Protein AF-A0A086JFV2-F1 (afdb_monomer_lite)

InterPro domains:
  IPR005475 Transk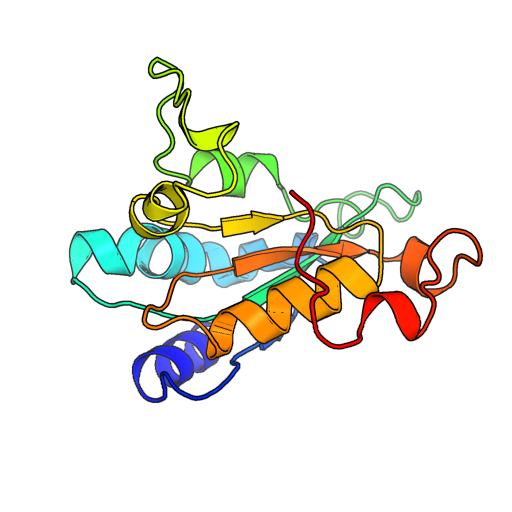etolase-like, pyrimidine-binding domain [PF02779] (1-139)
  IPR005475 Transketolase-like, pyrimidine-binding domain [SM00861] (1-140)
  IPR011603 2-oxoglutarate dehydrogenase E1 component [PTHR23152] (1-158)
  IPR029061 Thiamin diphosphate-binding fold [SSF52518] (1-143)

Organism: NCBI:txid943167

Secondary structure (DSSP, 8-state):
-HHHHHHHHH-TTS--EEE-SSGGGGGGGHHHIIIIITTHHHHH------EEE--B--SSS-TTSS---HHHHHHTS---TT---GGGS-TT-TTHHHHSS-EEE--SSHHHHHHHHHHHHHSSS---EEE--BSGGGG-GGG---GGGTSTT-----

pLDDT: mean 92.55, std 9.93, range [54.47, 98.62]

Radius of gyration: 15.84 Å; chains: 1; bounding box: 35×39×39 Å

Foldseek 3Di:
DQVLQVVQQVCQLDLREDEDPALLPCVVVVCCCQVPQLCVCVVPVGFGQYEYEHAADDPPPDDSRHDNPLVVNVVSKPDDPVDDPPCVVVPVSPCVQVVIQEAEDEDQAPLLVLQVSVCSNPDPGHHYYYYNYYDVSVPDPVRYDDVVCVDPPHHHDD

Sequence (158 aa):
MGYELGYSLEHPDSLCIWEAQFGDFANGAQIIIDQFIASGEVKWNKQTGIVVMLPHGYDGQGPEHSSGRIERILQLCDDREDVIHHENWELEKSSIIQQHNLQVIMPSTPANTFHALRRQVHREFRKPLIIFSPKRMLKMRAAMCTLNQLNEGTRFRR

Structure (mmCIF, N/CA/C/O backbone):
data_AF-A0A086JFV2-F1
#
_entry.id   AF-A0A086JFV2-F1
#
loop_
_atom_site.group_PDB
_atom_site.id
_atom_site.type_symbol
_atom_site.label_atom_id
_atom_site.label_alt_id
_atom_site.label_comp_id
_atom_site.label_asym_id
_atom_site.label_entity_id
_atom_site.label_seq_id
_atom_site.pdbx_PDB_ins_code
_atom_site.Cartn_x
_atom_site.Cartn_y
_atom_site.Cartn_z
_atom_site.occupancy
_atom_site.B_iso_or_equiv
_atom_site.auth_seq_id
_atom_site.auth_comp_id
_atom_site.auth_asym_id
_atom_site.auth_atom_id
_atom_site.pdbx_PDB_model_num
ATOM 1 N N . MET A 1 1 ? -9.957 6.179 -7.559 1.00 95.88 1 MET A N 1
ATOM 2 C CA . MET A 1 1 ? -9.538 6.161 -6.142 1.00 95.88 1 MET A CA 1
ATOM 3 C C . MET A 1 1 ? -10.674 6.499 -5.182 1.00 95.88 1 MET A C 1
ATOM 5 O O . MET A 1 1 ? -10.995 5.644 -4.378 1.00 95.88 1 MET A O 1
ATOM 9 N N . GLY A 1 2 ? -11.314 7.678 -5.250 1.00 97.44 2 GLY A N 1
ATOM 10 C CA . GLY A 1 2 ? -12.392 8.030 -4.301 1.00 97.44 2 GLY A CA 1
ATOM 11 C C . GLY A 1 2 ? -13.572 7.043 -4.279 1.00 97.44 2 GLY A C 1
ATOM 12 O O . GLY A 1 2 ? -14.061 6.703 -3.209 1.00 97.44 2 GLY A O 1
ATOM 13 N N . TYR A 1 3 ? -13.965 6.521 -5.446 1.00 98.12 3 TYR A N 1
ATOM 14 C CA . TYR A 1 3 ? -14.974 5.461 -5.549 1.00 98.12 3 TYR A CA 1
ATOM 15 C C . TYR A 1 3 ? -14.548 4.171 -4.823 1.00 98.12 3 TYR A C 1
ATOM 17 O O . TYR A 1 3 ? -15.270 3.694 -3.954 1.00 98.12 3 TYR A O 1
ATOM 25 N N . GLU A 1 4 ? -13.345 3.662 -5.116 1.00 98.25 4 GLU A N 1
ATOM 26 C CA . GLU A 1 4 ? -12.770 2.469 -4.467 1.00 98.25 4 GLU A CA 1
ATOM 27 C C . GLU A 1 4 ? -12.681 2.616 -2.947 1.00 98.25 4 GLU A C 1
ATOM 29 O O . GLU A 1 4 ? -13.012 1.700 -2.199 1.00 98.25 4 GLU A O 1
ATOM 34 N N . LEU A 1 5 ? -12.298 3.803 -2.471 1.00 97.69 5 LEU A N 1
ATOM 35 C CA . LEU A 1 5 ? -12.309 4.105 -1.047 1.00 97.69 5 LEU A CA 1
ATOM 36 C C . LEU A 1 5 ? -13.720 3.945 -0.466 1.00 97.69 5 LEU A C 1
ATOM 38 O O . LEU A 1 5 ? -13.875 3.247 0.532 1.00 97.69 5 LEU A O 1
ATOM 42 N N . GLY A 1 6 ? -14.739 4.538 -1.095 1.00 97.69 6 GLY A N 1
ATOM 43 C CA . GLY A 1 6 ? -16.133 4.378 -0.673 1.00 97.69 6 GLY A CA 1
ATOM 44 C C . GLY A 1 6 ? -16.563 2.910 -0.629 1.00 97.69 6 GLY A C 1
ATOM 45 O O . GLY A 1 6 ? -17.141 2.470 0.361 1.00 97.69 6 GLY A O 1
ATOM 46 N N . TYR A 1 7 ? -16.196 2.129 -1.648 1.00 98.00 7 TYR A N 1
ATOM 47 C CA . TYR A 1 7 ? -16.470 0.693 -1.686 1.00 98.00 7 TYR A CA 1
ATOM 48 C C . TYR A 1 7 ? -15.806 -0.052 -0.517 1.00 98.00 7 TYR A C 1
ATOM 50 O O . TYR A 1 7 ? -16.455 -0.850 0.157 1.00 98.00 7 TYR A O 1
ATOM 58 N N . SER A 1 8 ? -14.532 0.244 -0.236 1.00 97.12 8 SER A N 1
ATOM 59 C CA . SER A 1 8 ? -13.766 -0.382 0.851 1.00 97.12 8 SER A CA 1
ATOM 60 C C . SER A 1 8 ? -14.282 -0.053 2.256 1.00 97.12 8 SER A C 1
ATOM 62 O O . SER A 1 8 ? -14.030 -0.815 3.187 1.00 97.12 8 SER A O 1
ATOM 64 N N . LEU A 1 9 ? -14.967 1.086 2.414 1.00 96.06 9 LEU A N 1
ATOM 65 C CA . LEU A 1 9 ? -15.585 1.500 3.674 1.00 96.06 9 LEU A CA 1
ATOM 66 C C . LEU A 1 9 ? -16.884 0.736 3.947 1.00 96.06 9 LEU A C 1
ATOM 68 O O . LEU A 1 9 ? -17.198 0.478 5.105 1.00 96.06 9 LEU A O 1
ATOM 72 N N . GLU A 1 10 ? -17.623 0.392 2.892 1.00 96.88 10 GLU A N 1
ATOM 73 C CA . GLU A 1 10 ? -18.899 -0.320 2.996 1.00 96.88 10 GLU A CA 1
ATOM 74 C C . GLU A 1 10 ? -18.716 -1.842 3.056 1.00 96.88 10 GLU A C 1
ATOM 76 O O . GLU A 1 10 ? -19.431 -2.528 3.779 1.00 96.88 10 GLU A O 1
ATOM 81 N N . HIS A 1 11 ? -17.732 -2.383 2.330 1.00 95.25 11 HIS A N 1
ATOM 82 C CA . HIS A 1 11 ? -17.493 -3.825 2.229 1.00 95.25 11 HIS A CA 1
ATOM 83 C C . HIS A 1 11 ? -16.144 -4.215 2.852 1.00 95.25 11 HIS A C 1
ATOM 85 O O . HIS A 1 11 ? -15.179 -4.459 2.118 1.00 95.25 11 HIS A O 1
ATOM 91 N N . PRO A 1 12 ? -16.047 -4.329 4.192 1.00 89.94 12 PRO A N 1
ATOM 92 C CA . PRO A 1 12 ? -14.795 -4.674 4.860 1.00 89.94 12 PRO A CA 1
ATOM 93 C C . PRO A 1 12 ? -14.287 -6.070 4.474 1.00 89.94 12 PRO A C 1
ATOM 95 O O . PRO A 1 12 ? -13.084 -6.302 4.488 1.00 89.94 12 PRO A O 1
ATOM 98 N N . ASP A 1 13 ? -15.143 -7.007 4.078 1.00 91.94 13 ASP A N 1
ATOM 99 C CA . ASP A 1 13 ? -14.713 -8.363 3.696 1.00 91.94 13 ASP A CA 1
ATOM 100 C C . ASP A 1 13 ? -14.125 -8.450 2.277 1.00 91.94 13 ASP A C 1
ATOM 102 O O . ASP A 1 13 ? -13.598 -9.487 1.875 1.00 91.94 13 ASP A O 1
ATOM 106 N N . SER A 1 14 ? -14.184 -7.357 1.510 1.00 95.00 14 SER A N 1
ATOM 107 C CA . SER A 1 14 ? -13.640 -7.291 0.154 1.00 95.00 14 SER A CA 1
ATOM 108 C C . SER A 1 14 ? -12.197 -6.789 0.139 1.00 95.00 14 SER A C 1
ATOM 110 O O . SER A 1 14 ? -11.859 -5.780 0.756 1.00 95.00 14 SER A O 1
ATOM 112 N N . LEU A 1 15 ? -11.346 -7.442 -0.658 1.00 97.62 15 LEU A N 1
ATOM 113 C CA . LEU A 1 15 ? -10.026 -6.909 -0.994 1.00 97.62 15 LEU A CA 1
ATOM 114 C C . LEU A 1 15 ? -10.168 -5.850 -2.096 1.00 97.62 15 LEU A C 1
ATOM 116 O O . LEU A 1 15 ? -10.197 -6.178 -3.280 1.00 97.62 15 LEU A O 1
ATOM 120 N N . CYS A 1 16 ? -10.267 -4.582 -1.703 1.00 97.88 16 CYS A N 1
ATOM 121 C CA . CYS A 1 16 ? -10.347 -3.460 -2.635 1.00 97.88 16 CYS A CA 1
ATOM 122 C C . CYS A 1 16 ? -8.940 -2.965 -3.004 1.00 97.88 16 CYS A C 1
ATOM 124 O O . CYS A 1 16 ? -8.176 -2.547 -2.129 1.00 97.88 16 CYS A O 1
ATOM 126 N N . ILE A 1 17 ? -8.596 -3.015 -4.294 1.00 98.50 17 ILE A N 1
ATOM 127 C CA . ILE A 1 17 ? -7.288 -2.603 -4.814 1.00 98.50 17 ILE A CA 1
ATOM 128 C C . ILE A 1 17 ? -7.486 -1.500 -5.849 1.00 98.50 17 ILE A C 1
ATOM 130 O O . ILE A 1 17 ? -8.169 -1.695 -6.851 1.00 98.50 17 ILE A O 1
ATOM 134 N N . TRP A 1 18 ? -6.830 -0.364 -5.635 1.00 98.56 18 TRP A N 1
ATOM 135 C CA . TRP A 1 18 ? -6.647 0.665 -6.648 1.00 98.56 18 TRP A CA 1
ATOM 136 C C . TRP A 1 18 ? -5.186 0.658 -7.101 1.00 98.56 18 TRP A C 1
ATOM 138 O O . TRP A 1 18 ? -4.275 0.801 -6.286 1.00 98.56 18 TRP A O 1
ATOM 148 N N . GLU A 1 19 ? -4.955 0.501 -8.400 1.00 98.62 19 GLU A N 1
ATOM 149 C CA . GLU A 1 19 ? -3.616 0.513 -8.990 1.00 98.62 19 GLU A CA 1
ATOM 150 C C . GLU A 1 19 ? -3.449 1.735 -9.896 1.00 98.62 19 GLU A C 1
ATOM 152 O O . GLU A 1 19 ? -4.272 2.000 -10.775 1.00 98.62 19 GLU A O 1
ATOM 157 N N . ALA A 1 20 ? -2.378 2.495 -9.668 1.00 98.25 20 ALA A N 1
ATOM 158 C CA . ALA A 1 20 ? -1.967 3.553 -10.578 1.00 98.25 20 ALA A CA 1
ATOM 159 C C . ALA A 1 20 ? -1.268 2.943 -11.800 1.00 98.25 20 ALA A C 1
ATOM 161 O O . ALA A 1 20 ? -0.525 1.975 -11.665 1.00 98.25 20 ALA A O 1
ATOM 162 N N . GLN A 1 21 ? -1.417 3.552 -12.980 1.00 97.31 21 GLN A N 1
ATOM 163 C CA . GLN A 1 21 ? -0.678 3.107 -14.172 1.00 97.31 21 GLN A CA 1
ATOM 164 C C . GLN A 1 21 ? 0.846 3.211 -13.965 1.00 97.31 21 GLN A C 1
ATOM 166 O O . GLN A 1 21 ? 1.588 2.287 -14.284 1.00 97.31 21 GLN A O 1
ATOM 171 N N . PHE A 1 22 ? 1.289 4.325 -13.383 1.00 97.56 22 PHE A N 1
ATOM 172 C CA . PHE A 1 22 ? 2.605 4.520 -12.781 1.00 97.56 22 PHE A CA 1
ATOM 173 C C . PHE A 1 22 ? 2.392 5.208 -11.436 1.00 97.56 22 PHE A C 1
ATOM 175 O O . PHE A 1 22 ? 1.457 6.001 -11.296 1.00 97.56 22 PHE A O 1
ATOM 182 N N . GLY A 1 23 ? 3.233 4.911 -10.442 1.00 97.69 23 GLY A N 1
ATOM 183 C CA . GLY A 1 23 ? 3.087 5.489 -9.104 1.00 97.69 23 GLY A CA 1
ATOM 184 C C . GLY A 1 23 ? 3.107 7.020 -9.116 1.00 97.69 23 GLY A C 1
ATOM 185 O O . GLY A 1 23 ? 2.441 7.650 -8.298 1.00 97.69 23 GLY A O 1
ATOM 186 N N . ASP A 1 24 ? 3.814 7.604 -10.082 1.00 98.31 24 ASP A N 1
ATOM 187 C CA . ASP A 1 24 ? 3.951 9.039 -10.319 1.00 98.31 24 ASP A CA 1
ATOM 188 C C . ASP A 1 24 ? 2.581 9.747 -10.452 1.00 98.31 24 ASP A C 1
ATOM 190 O O . ASP A 1 24 ? 2.410 10.863 -9.957 1.00 98.31 24 ASP A O 1
ATOM 194 N N . PHE A 1 25 ? 1.573 9.065 -11.015 1.00 98.25 25 PHE A N 1
ATOM 195 C CA . PHE A 1 25 ? 0.232 9.610 -11.279 1.00 98.25 25 PHE A CA 1
ATOM 196 C C . PHE A 1 25 ? -0.721 9.591 -10.075 1.00 98.25 25 PHE A C 1
ATOM 198 O O . PHE A 1 25 ? -1.857 10.064 -10.168 1.00 98.25 25 PHE A O 1
ATOM 205 N N . ALA A 1 26 ? -0.293 9.066 -8.923 1.00 97.75 26 ALA A N 1
ATOM 206 C CA . ALA A 1 26 ? -1.115 9.067 -7.711 1.00 97.75 26 ALA A CA 1
ATOM 207 C C . ALA A 1 26 ? -1.422 10.482 -7.189 1.00 97.75 26 ALA A C 1
ATOM 209 O O . ALA A 1 26 ? -2.432 10.691 -6.516 1.00 97.75 26 ALA A O 1
ATOM 210 N N . ASN A 1 27 ? -0.599 11.470 -7.552 1.00 97.12 27 ASN A N 1
ATOM 211 C CA . ASN A 1 27 ? -0.814 12.881 -7.229 1.00 97.12 27 ASN A CA 1
ATOM 212 C C . ASN A 1 27 ? -2.146 13.440 -7.773 1.00 97.12 27 ASN A C 1
ATOM 214 O O . ASN A 1 27 ? -2.713 14.342 -7.161 1.00 97.12 27 ASN A O 1
ATOM 218 N N . GLY A 1 28 ? -2.704 12.879 -8.852 1.00 97.94 28 GLY A N 1
ATOM 219 C CA . GLY A 1 28 ? -4.029 13.258 -9.354 1.00 97.94 28 GLY A CA 1
ATOM 220 C C . GLY A 1 28 ? -5.161 12.966 -8.360 1.00 97.94 28 GLY A C 1
ATOM 221 O O . GLY A 1 28 ? -6.232 13.561 -8.438 1.00 97.94 28 GLY A O 1
ATOM 222 N N . ALA A 1 29 ? -4.915 12.085 -7.388 1.00 98.19 29 ALA A N 1
ATOM 223 C CA . ALA A 1 29 ? -5.837 11.740 -6.315 1.00 98.19 29 ALA A CA 1
ATOM 224 C C . ALA A 1 29 ? -5.349 12.209 -4.930 1.00 98.19 29 ALA A C 1
ATOM 226 O O . ALA A 1 29 ? -5.807 11.684 -3.916 1.00 98.19 29 ALA A O 1
ATOM 227 N N . GLN A 1 30 ? -4.461 13.212 -4.862 1.00 98.38 30 GLN A N 1
ATOM 228 C CA . GLN A 1 30 ? -3.850 13.674 -3.607 1.00 98.38 30 GLN A CA 1
ATOM 229 C C . GLN A 1 30 ? -4.882 14.040 -2.529 1.00 98.38 30 GLN A C 1
ATOM 231 O O . GLN A 1 30 ? -4.717 13.667 -1.375 1.00 98.38 30 GLN A O 1
ATOM 236 N N . ILE A 1 31 ? -5.997 14.680 -2.905 1.00 98.56 31 ILE A N 1
ATOM 237 C CA . ILE A 1 31 ? -7.081 15.022 -1.965 1.00 98.56 31 ILE A CA 1
ATOM 238 C C . ILE A 1 31 ? -7.640 13.766 -1.281 1.00 98.56 31 ILE A C 1
ATOM 240 O O . ILE A 1 31 ? -7.928 13.790 -0.087 1.00 98.56 31 ILE A O 1
ATOM 244 N N . ILE A 1 32 ? -7.777 12.662 -2.021 1.00 98.56 32 ILE A N 1
ATOM 245 C CA . ILE A 1 32 ? -8.267 11.390 -1.476 1.00 98.56 32 ILE A CA 1
ATOM 246 C C . ILE A 1 32 ? -7.233 10.783 -0.524 1.00 98.56 32 ILE A C 1
ATOM 248 O O . ILE A 1 32 ? -7.599 10.301 0.549 1.00 98.56 32 ILE A O 1
ATOM 252 N N . ILE A 1 33 ? -5.951 10.843 -0.892 1.00 98.56 33 ILE A N 1
ATOM 253 C CA . ILE A 1 33 ? -4.851 10.343 -0.063 1.00 98.56 33 ILE A CA 1
ATOM 254 C C . ILE A 1 33 ? -4.803 11.104 1.269 1.00 98.56 33 ILE A C 1
ATOM 256 O O . ILE A 1 33 ? -4.886 10.485 2.328 1.00 98.56 33 ILE A O 1
ATOM 260 N N . ASP A 1 34 ? -4.760 12.433 1.224 1.00 98.38 34 ASP A N 1
ATOM 261 C CA . ASP A 1 34 ? -4.539 13.270 2.406 1.00 98.38 34 ASP A CA 1
ATOM 262 C C . ASP A 1 34 ? -5.766 13.302 3.323 1.00 98.38 34 ASP A C 1
ATOM 264 O O . ASP A 1 34 ? -5.666 13.134 4.541 1.00 98.38 34 ASP A O 1
ATOM 268 N N . GLN A 1 35 ? -6.951 13.527 2.746 1.00 98.19 35 GLN A N 1
ATOM 269 C CA . GLN A 1 35 ? -8.145 13.844 3.533 1.00 98.19 35 GLN A CA 1
ATOM 270 C C . GLN A 1 35 ? -8.934 12.627 3.986 1.00 98.19 35 GLN A C 1
ATOM 272 O O . GLN A 1 35 ? -9.778 12.775 4.875 1.00 98.19 35 GLN A O 1
ATOM 277 N N . PHE A 1 36 ? -8.662 11.461 3.396 1.00 98.25 36 PHE A N 1
ATOM 278 C CA . PHE A 1 36 ? -9.399 10.242 3.687 1.00 98.25 36 PHE A CA 1
ATOM 279 C C . PHE A 1 36 ? -8.498 9.047 3.981 1.00 98.25 36 PHE A C 1
ATOM 281 O O . PHE A 1 36 ? -8.648 8.455 5.043 1.00 98.25 36 PHE A O 1
ATOM 288 N N . ILE A 1 37 ? -7.564 8.685 3.096 1.00 98.00 37 ILE A N 1
ATOM 289 C CA . ILE A 1 37 ? -6.746 7.476 3.302 1.00 98.00 37 ILE A CA 1
ATOM 290 C C . ILE A 1 37 ? -5.819 7.644 4.514 1.00 98.00 37 ILE A C 1
ATOM 292 O O . ILE A 1 37 ? -5.799 6.779 5.381 1.00 98.00 37 ILE A O 1
ATOM 296 N N . ALA A 1 38 ? -5.094 8.761 4.610 1.00 97.88 38 ALA A N 1
ATOM 297 C CA . ALA A 1 38 ? -4.133 9.001 5.689 1.00 97.88 38 ALA A CA 1
ATOM 298 C C . ALA A 1 38 ? -4.777 9.446 7.011 1.00 97.88 38 ALA A C 1
ATOM 300 O O . ALA A 1 38 ? -4.205 9.235 8.075 1.00 97.88 38 ALA A O 1
ATOM 301 N N . SER A 1 39 ? -5.950 10.084 6.964 1.00 97.50 39 SER A N 1
ATOM 302 C CA . SER A 1 39 ? -6.530 10.764 8.132 1.00 97.50 39 SER A CA 1
ATOM 303 C C . SER A 1 39 ? -7.953 10.326 8.490 1.00 97.50 39 SER A C 1
ATOM 305 O O . SER A 1 39 ? -8.478 10.751 9.518 1.00 97.50 39 SER A O 1
ATOM 307 N N . GLY A 1 40 ? -8.596 9.476 7.685 1.00 97.12 40 GLY A N 1
ATOM 308 C CA . GLY A 1 40 ? -10.013 9.139 7.839 1.00 97.12 40 GLY A CA 1
ATOM 309 C C . GLY A 1 40 ? -10.343 8.369 9.117 1.00 97.12 40 GLY A C 1
ATOM 310 O O . GLY A 1 40 ? -11.373 8.633 9.741 1.00 97.12 40 GLY A O 1
ATOM 311 N N . GLU A 1 41 ? -9.457 7.474 9.552 1.00 96.06 41 GLU A N 1
ATOM 312 C CA . GLU A 1 41 ? -9.632 6.752 10.814 1.00 96.06 41 GLU A CA 1
ATOM 313 C C . GLU A 1 41 ? -9.524 7.699 12.013 1.00 96.06 41 GLU A C 1
ATOM 315 O O . GLU A 1 41 ? -10.406 7.708 12.863 1.00 96.06 41 GLU A O 1
ATOM 320 N N . VAL A 1 42 ? -8.519 8.577 12.038 1.00 95.44 42 VAL A N 1
ATOM 321 C CA . VAL A 1 42 ? -8.334 9.544 13.133 1.00 95.44 42 VAL A CA 1
ATOM 322 C C . VAL A 1 42 ? -9.468 10.575 13.175 1.00 95.44 42 VAL A C 1
ATOM 324 O O . VAL A 1 42 ? -9.960 10.916 14.247 1.00 95.44 42 VAL A O 1
ATOM 327 N N . LYS A 1 43 ? -9.915 11.071 12.014 1.00 97.38 43 LYS A N 1
ATOM 328 C CA . LYS A 1 43 ? -10.945 12.122 11.929 1.00 97.38 43 LYS A CA 1
ATOM 329 C C . LYS A 1 43 ? -12.355 11.608 12.207 1.00 97.38 43 LYS A C 1
ATOM 331 O O . LYS A 1 43 ? -13.160 12.339 12.779 1.00 97.38 43 LYS A O 1
ATOM 336 N N . TRP A 1 44 ? -12.680 10.397 11.754 1.00 97.19 44 TRP A N 1
ATOM 337 C CA . TRP A 1 44 ? -14.066 9.912 11.707 1.00 97.19 44 TRP A CA 1
ATOM 338 C C . TRP A 1 44 ? -14.254 8.486 12.224 1.00 97.19 44 TRP A C 1
ATOM 340 O O . TRP A 1 44 ? -15.349 7.938 12.093 1.00 97.19 44 TRP A O 1
ATOM 350 N N . ASN A 1 45 ? -13.211 7.869 12.780 1.00 95.19 45 ASN A N 1
ATOM 351 C CA . ASN A 1 45 ? -13.212 6.470 13.204 1.00 95.19 45 ASN A CA 1
ATOM 352 C C . ASN A 1 45 ? -13.660 5.511 12.083 1.00 95.19 45 ASN A C 1
ATOM 354 O O . ASN A 1 45 ? -14.383 4.539 12.307 1.00 95.19 45 ASN A O 1
ATOM 358 N N . LYS A 1 46 ? -13.282 5.831 10.837 1.00 94.75 46 LYS A N 1
ATOM 359 C CA . LYS A 1 46 ? -13.595 5.041 9.643 1.00 94.75 46 LYS A CA 1
ATOM 360 C C . LYS A 1 46 ? -12.380 4.233 9.211 1.00 94.75 46 LYS A C 1
ATOM 362 O O . LYS A 1 46 ? -11.441 4.776 8.634 1.00 94.75 46 LYS A O 1
ATOM 367 N N . GLN A 1 47 ? -12.426 2.933 9.476 1.00 94.81 47 GLN A N 1
ATOM 368 C CA . GLN A 1 47 ? -11.414 1.988 9.019 1.00 94.81 47 GLN A CA 1
ATOM 369 C C . GLN A 1 47 ? -11.643 1.609 7.554 1.00 94.81 47 GLN A C 1
ATOM 371 O O . GLN A 1 47 ? -12.772 1.365 7.138 1.00 94.81 47 GLN A O 1
ATOM 376 N N . THR A 1 48 ? -10.567 1.525 6.775 1.00 96.50 4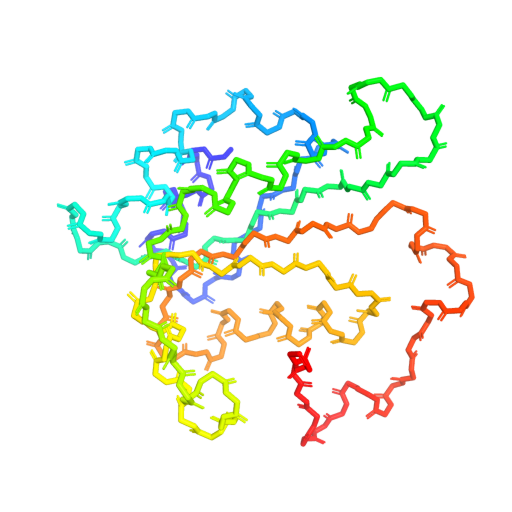8 THR A N 1
ATOM 377 C CA . THR A 1 48 ? -10.592 1.087 5.371 1.00 96.50 48 THR A CA 1
ATOM 378 C C . THR A 1 48 ? -9.444 0.116 5.113 1.00 96.50 48 THR A C 1
ATOM 380 O O . THR A 1 48 ? -8.336 0.297 5.615 1.00 96.50 48 THR A O 1
ATOM 383 N N . GLY A 1 49 ? -9.721 -0.944 4.353 1.00 96.62 49 GLY A N 1
ATOM 384 C CA . GLY A 1 49 ? -8.735 -1.944 3.931 1.00 96.62 49 GLY A CA 1
ATOM 385 C C . GLY A 1 49 ? -8.201 -1.708 2.522 1.00 96.62 49 GLY A C 1
ATOM 386 O O . GLY A 1 49 ? -7.712 -2.653 1.906 1.00 96.62 49 GLY A O 1
ATOM 387 N N . ILE A 1 50 ? -8.359 -0.495 1.975 1.00 98.06 50 ILE A N 1
ATOM 388 C CA . ILE A 1 50 ? -7.955 -0.201 0.600 1.00 98.06 50 ILE A CA 1
ATOM 389 C C . ILE A 1 50 ? -6.455 -0.446 0.401 1.00 98.06 50 ILE A C 1
ATOM 391 O O . ILE A 1 50 ? -5.610 -0.004 1.185 1.00 98.06 50 ILE A O 1
ATOM 395 N N . VAL A 1 51 ? -6.128 -1.134 -0.688 1.00 98.62 51 VAL A N 1
ATOM 396 C CA . VAL A 1 51 ? -4.759 -1.311 -1.163 1.00 98.62 51 VAL A CA 1
ATOM 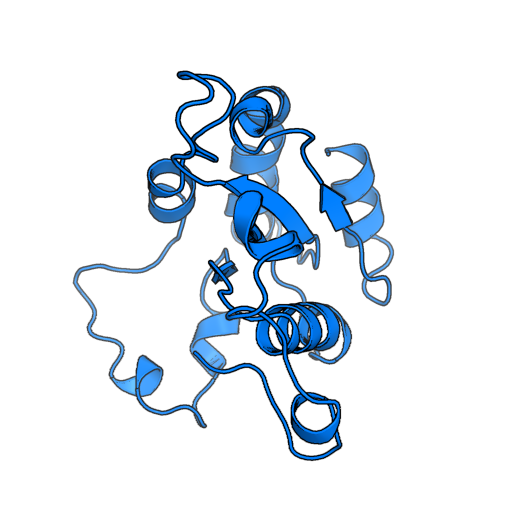397 C C . VAL A 1 51 ? -4.505 -0.334 -2.302 1.00 98.62 51 VAL A C 1
ATOM 399 O O . VAL A 1 51 ? -5.239 -0.311 -3.286 1.00 98.62 51 VAL A O 1
ATOM 402 N N . VAL A 1 52 ? -3.447 0.459 -2.184 1.00 98.56 52 VAL A N 1
ATOM 403 C CA . VAL A 1 52 ? -2.988 1.403 -3.204 1.00 98.56 52 VAL A CA 1
ATOM 404 C C . VAL A 1 52 ? -1.686 0.865 -3.784 1.00 98.56 52 VAL A C 1
ATOM 406 O O . VAL A 1 52 ? -0.660 0.852 -3.104 1.00 98.56 52 VAL A O 1
ATOM 409 N N . MET A 1 53 ? -1.721 0.401 -5.031 1.00 98.56 53 MET A N 1
ATOM 410 C CA . MET A 1 53 ? -0.544 -0.099 -5.741 1.00 98.56 53 MET A CA 1
ATOM 411 C C . MET A 1 53 ? 0.061 1.001 -6.613 1.00 98.56 53 MET A C 1
ATOM 413 O O . MET A 1 53 ? -0.597 1.549 -7.497 1.00 98.56 53 MET A O 1
ATOM 417 N N . LEU A 1 54 ? 1.322 1.329 -6.335 1.00 98.50 54 LEU A N 1
ATOM 418 C CA . LEU A 1 54 ? 2.077 2.414 -6.950 1.00 98.50 54 LEU A CA 1
ATOM 419 C C . LEU A 1 54 ? 3.315 1.846 -7.657 1.00 98.50 54 LEU A C 1
ATOM 421 O O . LEU A 1 54 ? 4.345 1.664 -6.999 1.00 98.50 54 LEU A O 1
ATOM 425 N N . PRO A 1 55 ? 3.253 1.578 -8.976 1.00 98.25 55 PRO A N 1
ATOM 426 C CA . PRO A 1 55 ? 4.409 1.089 -9.717 1.00 98.25 55 PRO A CA 1
ATOM 427 C C . PRO A 1 55 ? 5.605 2.037 -9.582 1.00 98.25 55 PRO A C 1
ATOM 429 O O . PRO A 1 55 ? 5.554 3.192 -10.005 1.00 98.25 55 PRO A O 1
ATOM 432 N N . HIS A 1 56 ? 6.691 1.546 -8.989 1.00 97.94 56 HIS A N 1
ATOM 433 C CA . HIS A 1 56 ? 7.863 2.330 -8.596 1.00 97.94 56 HIS A CA 1
ATOM 434 C C . HIS A 1 56 ? 9.155 1.673 -9.106 1.00 97.94 56 HIS A C 1
ATOM 436 O O . HIS A 1 56 ? 9.254 0.448 -9.207 1.00 97.94 56 HIS A O 1
ATOM 442 N N . GLY A 1 57 ? 10.152 2.487 -9.462 1.00 96.50 57 GLY A N 1
ATOM 443 C CA . GLY A 1 57 ? 11.486 2.014 -9.845 1.00 96.50 57 GLY A CA 1
ATOM 444 C C . GLY A 1 57 ? 12.229 2.975 -10.773 1.00 96.50 57 GLY A C 1
ATOM 445 O O . GLY A 1 57 ? 11.664 3.475 -11.744 1.00 96.50 57 GLY A O 1
ATOM 446 N N . TYR A 1 58 ? 13.515 3.201 -10.513 1.00 96.25 58 TYR A N 1
ATOM 447 C CA . TYR A 1 58 ? 14.372 4.070 -11.324 1.00 96.25 58 TYR A CA 1
ATOM 448 C C . TYR A 1 58 ? 14.977 3.298 -12.505 1.00 96.25 58 TYR A C 1
ATOM 450 O O . TYR A 1 58 ? 16.154 2.949 -12.513 1.00 96.25 58 TYR A O 1
ATOM 458 N N . ASP A 1 59 ? 14.146 3.023 -13.512 1.00 93.94 59 ASP A N 1
ATOM 459 C CA . ASP A 1 59 ? 14.502 2.218 -14.692 1.00 93.94 59 ASP A CA 1
ATOM 460 C C . ASP A 1 59 ? 14.897 3.070 -15.922 1.00 93.94 59 ASP A C 1
ATOM 462 O O . ASP A 1 59 ? 14.929 2.570 -17.044 1.00 93.94 59 ASP A O 1
ATOM 466 N N . GLY A 1 60 ? 15.172 4.368 -15.735 1.00 92.88 60 GLY A N 1
ATOM 467 C CA . GLY A 1 60 ? 15.599 5.274 -16.812 1.00 92.88 60 GLY A CA 1
ATOM 468 C C . GLY A 1 60 ? 14.481 5.770 -17.742 1.00 92.88 60 GLY A C 1
ATOM 469 O O . GLY A 1 60 ? 14.773 6.276 -18.819 1.00 92.88 60 GLY A O 1
ATOM 470 N N . GLN A 1 61 ? 13.210 5.656 -17.341 1.00 94.38 61 GLN A N 1
ATOM 471 C CA . GLN A 1 61 ? 12.036 6.039 -18.152 1.00 94.38 61 GLN A CA 1
ATOM 472 C C . GLN A 1 61 ? 11.602 7.511 -17.984 1.00 94.38 61 GLN A C 1
ATOM 474 O O . GLN A 1 61 ? 10.534 7.917 -18.441 1.00 94.38 61 GLN A O 1
ATOM 479 N N . GLY A 1 62 ? 12.437 8.325 -17.336 1.00 95.44 62 GLY A N 1
ATOM 480 C CA . GLY A 1 62 ? 12.177 9.745 -17.109 1.00 95.44 62 GLY A CA 1
ATOM 481 C C . GLY A 1 62 ? 11.403 10.051 -15.816 1.00 95.44 62 GLY A C 1
ATOM 482 O O . GLY A 1 62 ? 11.099 9.144 -15.035 1.00 95.44 62 GLY A O 1
ATOM 483 N N . PRO A 1 63 ? 11.123 11.342 -15.563 1.00 96.06 63 PRO A N 1
ATOM 484 C CA . PRO A 1 63 ? 10.648 11.836 -14.267 1.00 96.06 63 PRO A CA 1
ATOM 485 C C . PRO A 1 63 ? 9.211 11.439 -13.902 1.00 96.06 63 PRO A C 1
ATOM 487 O O . PRO A 1 63 ? 8.908 11.406 -12.719 1.00 96.06 63 PRO A O 1
ATOM 490 N N . GLU A 1 64 ? 8.363 11.118 -14.885 1.00 95.88 64 GLU A N 1
ATOM 491 C CA . GLU A 1 64 ? 6.941 10.761 -14.691 1.00 95.88 64 GLU A CA 1
ATOM 492 C C . GLU A 1 64 ? 6.679 9.244 -14.758 1.00 95.88 64 GLU A C 1
ATOM 494 O O . GLU A 1 64 ? 5.539 8.796 -14.835 1.00 95.88 64 GLU A O 1
ATOM 499 N N . HIS A 1 65 ? 7.743 8.439 -14.772 1.00 97.38 65 HIS A N 1
ATOM 500 C CA . HIS A 1 65 ? 7.665 6.978 -14.848 1.00 97.38 65 HIS A CA 1
ATOM 501 C C . HIS A 1 65 ? 8.676 6.321 -13.910 1.00 97.38 65 HIS A C 1
ATOM 503 O O . HIS A 1 65 ? 9.190 5.242 -14.219 1.00 97.38 65 HIS A O 1
ATOM 509 N N . SER A 1 66 ? 9.025 6.965 -12.795 1.00 96.50 66 SER A N 1
ATOM 510 C CA . SER A 1 66 ? 10.104 6.509 -11.912 1.00 96.50 66 SER A CA 1
ATOM 511 C C . SER A 1 66 ? 9.672 6.392 -10.456 1.00 96.50 66 SER A C 1
ATOM 513 O O . SER A 1 66 ? 9.988 5.382 -9.820 1.00 96.50 66 SER A O 1
ATOM 515 N N . SER A 1 67 ? 8.944 7.376 -9.928 1.00 97.56 67 SER A N 1
ATOM 516 C CA . SER A 1 67 ? 8.725 7.513 -8.494 1.00 97.56 67 SER A CA 1
ATOM 517 C C . SER A 1 67 ? 7.253 7.647 -8.117 1.00 97.56 67 SER A C 1
ATOM 519 O O . SER A 1 67 ? 6.614 8.666 -8.349 1.00 97.56 67 SER A O 1
ATOM 521 N N . GLY A 1 68 ? 6.769 6.669 -7.349 1.00 97.38 68 GLY A N 1
ATOM 522 C CA . GLY A 1 68 ? 5.552 6.800 -6.540 1.00 97.38 68 GLY A CA 1
ATOM 523 C C . GLY A 1 68 ? 5.631 7.780 -5.357 1.00 97.38 68 GLY A C 1
ATOM 524 O O . GLY A 1 68 ? 4.694 7.809 -4.566 1.00 97.38 68 GLY A O 1
ATOM 525 N N . ARG A 1 69 ? 6.717 8.559 -5.213 1.00 98.00 69 ARG A N 1
ATOM 526 C CA . ARG A 1 69 ? 6.906 9.585 -4.165 1.00 98.00 69 ARG A CA 1
ATOM 527 C C . ARG A 1 69 ? 6.762 9.029 -2.746 1.00 98.00 69 ARG A C 1
ATOM 529 O O . ARG A 1 69 ? 5.950 9.494 -1.945 1.00 98.00 69 ARG A O 1
ATOM 536 N N . ILE A 1 70 ? 7.554 7.997 -2.456 1.00 98.19 70 ILE A N 1
ATOM 537 C CA . ILE A 1 70 ? 7.548 7.251 -1.187 1.00 98.19 70 ILE A CA 1
ATOM 538 C C . ILE A 1 70 ? 7.701 8.179 0.008 1.00 98.19 70 ILE A C 1
ATOM 540 O O . ILE A 1 70 ? 6.981 8.045 0.991 1.00 98.19 70 ILE A O 1
ATOM 544 N N . GLU A 1 71 ? 8.597 9.150 -0.111 1.00 97.88 71 GLU A N 1
ATOM 545 C CA . GLU A 1 71 ? 8.880 10.166 0.889 1.00 97.88 71 GLU A CA 1
ATOM 546 C C . GLU A 1 71 ? 7.625 10.924 1.332 1.00 97.88 71 GLU A C 1
ATOM 548 O O . GLU A 1 71 ? 7.459 11.188 2.519 1.00 97.88 71 GLU A O 1
ATOM 553 N N . ARG A 1 72 ? 6.694 11.203 0.409 1.00 98.19 72 ARG A N 1
ATOM 554 C CA . ARG A 1 72 ? 5.434 11.881 0.730 1.00 98.19 72 ARG A CA 1
ATOM 555 C C . ARG A 1 72 ? 4.508 10.978 1.528 1.00 98.19 72 ARG A C 1
ATOM 557 O O . ARG A 1 72 ? 3.871 11.437 2.465 1.00 98.19 72 ARG A O 1
ATOM 564 N N . ILE A 1 73 ? 4.421 9.704 1.154 1.00 98.06 73 ILE A N 1
ATOM 565 C CA . ILE A 1 73 ? 3.573 8.744 1.863 1.00 98.06 73 ILE A CA 1
ATOM 566 C C . ILE A 1 73 ? 4.128 8.489 3.266 1.00 98.06 73 ILE A C 1
ATOM 568 O O . ILE A 1 73 ? 3.357 8.477 4.215 1.00 98.06 73 ILE A O 1
ATOM 572 N N . LEU A 1 74 ? 5.450 8.357 3.410 1.00 96.56 74 LEU A N 1
ATOM 573 C CA . LEU A 1 74 ? 6.096 8.223 4.717 1.00 96.56 74 LEU A CA 1
ATOM 574 C C . LEU A 1 74 ? 5.897 9.468 5.588 1.00 96.56 74 LEU A C 1
ATOM 576 O O . LEU A 1 74 ? 5.650 9.328 6.777 1.00 96.56 74 LEU A O 1
ATOM 580 N N . GLN A 1 75 ? 5.929 10.671 5.006 1.00 97.06 75 GLN A N 1
ATOM 581 C CA . GLN A 1 75 ? 5.627 11.911 5.730 1.00 97.06 75 GLN A CA 1
ATOM 582 C C . GLN A 1 75 ? 4.170 11.983 6.226 1.00 97.06 75 GLN A C 1
ATOM 584 O O . GLN A 1 75 ? 3.888 12.687 7.190 1.00 97.06 75 GLN A O 1
ATOM 589 N N . LEU A 1 76 ? 3.241 11.283 5.568 1.00 97.25 76 LEU A N 1
ATOM 590 C CA . LEU A 1 76 ? 1.846 11.185 6.004 1.00 97.25 76 LEU A CA 1
ATOM 591 C C . LEU A 1 76 ? 1.633 10.128 7.096 1.00 97.25 76 LEU A C 1
ATOM 593 O O . LEU A 1 76 ? 0.547 10.092 7.675 1.00 97.25 76 LEU A O 1
ATOM 597 N N . CYS A 1 77 ? 2.613 9.261 7.362 1.00 95.50 77 CYS A N 1
ATOM 598 C CA . CYS A 1 77 ? 2.532 8.309 8.463 1.00 95.50 77 CYS A CA 1
ATOM 599 C C . CYS A 1 77 ? 2.640 9.038 9.808 1.00 95.50 77 CYS A C 1
ATOM 601 O O . CYS A 1 77 ? 3.425 9.969 9.959 1.00 95.50 77 CYS A O 1
ATOM 603 N N . ASP A 1 78 ? 1.884 8.580 10.800 1.00 93.00 78 ASP A N 1
ATOM 604 C CA . ASP A 1 78 ? 1.901 9.104 12.172 1.00 93.00 78 ASP A CA 1
ATOM 605 C C . ASP A 1 78 ? 2.937 8.407 13.077 1.00 93.00 78 ASP A C 1
ATOM 607 O O . ASP A 1 78 ? 2.798 8.390 14.302 1.00 93.00 78 ASP A O 1
ATOM 611 N N . ASP A 1 79 ? 3.975 7.823 12.472 1.00 87.19 79 ASP A N 1
ATOM 612 C CA . ASP A 1 79 ? 5.084 7.202 13.196 1.00 87.19 79 ASP A CA 1
ATOM 613 C C . ASP A 1 79 ? 5.984 8.279 13.819 1.00 87.19 79 ASP A C 1
ATOM 615 O O . ASP A 1 79 ? 6.305 9.297 13.199 1.00 87.19 79 ASP A O 1
ATOM 619 N N . ARG A 1 80 ? 6.362 8.070 15.077 1.00 83.94 80 ARG A N 1
ATOM 620 C CA . ARG A 1 80 ? 7.073 9.058 15.886 1.00 83.94 80 ARG A CA 1
ATOM 621 C C . ARG A 1 80 ? 8.569 8.800 15.836 1.00 83.94 80 ARG A C 1
ATOM 623 O O . ARG A 1 80 ? 9.055 7.819 16.387 1.00 83.94 80 ARG A O 1
ATOM 630 N N . GLU A 1 81 ? 9.317 9.738 15.261 1.00 82.56 81 GLU A N 1
ATOM 631 C CA . GLU A 1 81 ? 10.782 9.646 15.169 1.00 82.56 81 GLU A CA 1
ATOM 632 C C . GLU A 1 81 ? 11.490 9.618 16.534 1.00 82.56 81 GLU A C 1
ATOM 634 O O . GLU A 1 81 ? 12.604 9.109 16.648 1.00 82.56 81 GLU A O 1
ATOM 639 N N . ASP A 1 82 ? 10.847 10.150 17.576 1.00 83.75 82 ASP A N 1
ATOM 640 C CA . ASP A 1 82 ? 11.390 10.241 18.929 1.00 83.75 82 ASP A CA 1
ATOM 641 C C . ASP A 1 82 ? 11.112 8.998 19.790 1.00 83.75 82 ASP A C 1
ATOM 643 O O . ASP A 1 82 ? 11.612 8.899 20.913 1.00 83.75 82 ASP A O 1
ATOM 647 N N . VAL A 1 83 ? 10.344 8.031 19.274 1.00 78.00 83 VAL A N 1
ATOM 648 C CA . VAL A 1 83 ? 9.979 6.801 19.984 1.00 78.00 83 VAL A CA 1
ATOM 649 C C . VAL A 1 83 ? 10.606 5.594 19.294 1.00 78.00 83 VAL A C 1
ATOM 651 O O . VAL A 1 83 ? 10.221 5.189 18.202 1.00 78.00 83 VAL A O 1
ATOM 654 N N . ILE A 1 84 ? 11.553 4.945 19.974 1.00 73.75 84 ILE A N 1
ATOM 655 C CA . ILE A 1 84 ? 12.037 3.631 19.543 1.00 73.75 84 ILE A CA 1
ATOM 656 C C . ILE A 1 84 ? 11.015 2.590 19.992 1.00 73.75 84 ILE A C 1
ATOM 658 O O . ILE A 1 84 ? 11.012 2.133 21.137 1.00 7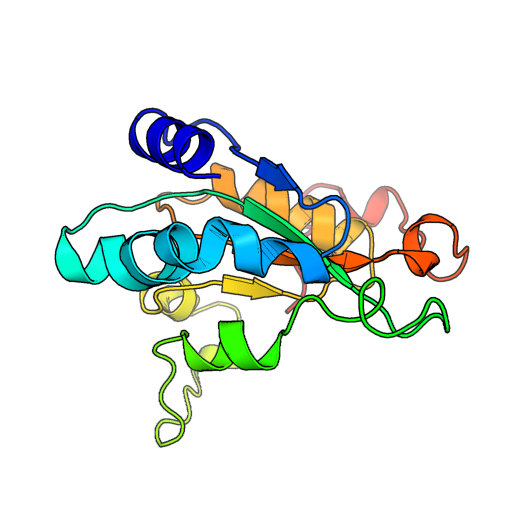3.75 84 ILE A O 1
ATOM 662 N N . HIS A 1 85 ? 10.152 2.187 19.070 1.00 69.81 85 HIS A N 1
ATOM 663 C CA . HIS A 1 85 ? 9.260 1.052 19.264 1.00 69.81 85 HIS A CA 1
ATOM 664 C C . HIS A 1 85 ? 10.083 -0.245 19.303 1.00 69.81 85 HIS A C 1
ATOM 666 O O . HIS A 1 85 ? 10.265 -0.907 18.286 1.00 69.81 85 HIS A O 1
ATOM 672 N N . HIS A 1 86 ? 10.607 -0.639 20.468 1.00 67.75 86 HIS A N 1
ATOM 673 C CA . HIS A 1 86 ? 11.342 -1.908 20.627 1.00 67.75 86 HIS A CA 1
ATOM 674 C C . HIS A 1 86 ? 10.501 -3.128 20.203 1.00 67.75 86 HIS A C 1
ATOM 676 O O . HIS A 1 86 ? 11.023 -4.114 19.686 1.00 67.75 86 HIS A O 1
ATOM 682 N N . GLU A 1 87 ? 9.181 -3.012 20.328 1.00 63.09 87 GLU A N 1
ATOM 683 C CA . GLU A 1 87 ? 8.192 -3.974 19.843 1.00 63.09 87 GLU A CA 1
ATOM 684 C C . GLU A 1 87 ? 8.128 -4.093 18.304 1.00 63.09 87 GLU A C 1
ATOM 686 O O . GLU A 1 87 ? 7.681 -5.123 17.804 1.00 63.09 87 GLU A O 1
ATOM 691 N N . ASN A 1 88 ? 8.671 -3.136 17.529 1.00 60.00 88 ASN A N 1
ATOM 692 C CA . ASN A 1 88 ? 8.831 -3.281 16.070 1.00 60.00 88 ASN A CA 1
ATOM 693 C C . ASN A 1 88 ? 9.766 -4.446 15.713 1.00 60.00 88 ASN A C 1
ATOM 695 O O . ASN A 1 88 ? 9.610 -5.053 14.650 1.00 60.00 88 ASN A O 1
ATOM 699 N N . TRP A 1 89 ? 10.710 -4.774 16.603 1.00 60.91 89 TRP A N 1
ATOM 700 C CA . TRP A 1 89 ? 11.641 -5.894 16.450 1.00 60.91 89 TRP A CA 1
ATOM 701 C C . TRP A 1 89 ? 11.088 -7.220 16.988 1.00 60.91 89 TRP A C 1
ATOM 703 O O . TRP A 1 89 ? 11.569 -8.292 16.617 1.00 60.91 89 TRP A O 1
ATOM 713 N N . GLU A 1 90 ? 10.046 -7.166 17.818 1.00 61.22 90 GLU A N 1
ATOM 714 C CA . GLU A 1 90 ? 9.362 -8.338 18.355 1.00 61.22 90 GLU A CA 1
ATOM 715 C C . GLU A 1 90 ? 8.145 -8.675 17.486 1.00 61.22 90 GLU A C 1
ATOM 717 O O . GLU A 1 90 ? 7.023 -8.226 17.712 1.00 61.22 90 GLU A O 1
ATOM 722 N N . LEU A 1 91 ? 8.371 -9.518 16.473 1.00 55.78 91 LEU A N 1
ATOM 723 C CA . LEU A 1 91 ? 7.376 -9.928 15.469 1.00 55.78 91 LEU A CA 1
ATOM 724 C C . LEU A 1 91 ? 6.029 -10.413 16.046 1.00 55.78 91 LEU A C 1
ATOM 726 O O . LEU A 1 91 ? 5.015 -10.338 15.346 1.00 55.78 91 LEU A O 1
ATOM 730 N N . GLU A 1 92 ? 6.020 -10.906 17.286 1.00 55.34 92 GLU A N 1
ATOM 731 C CA . GLU A 1 92 ? 4.841 -11.433 17.983 1.00 55.34 92 GLU A CA 1
ATOM 732 C C . GLU A 1 92 ? 3.961 -10.338 18.618 1.00 55.34 92 GLU A C 1
ATOM 734 O O . GLU A 1 92 ? 2.753 -10.528 18.746 1.00 55.34 92 GLU A O 1
ATOM 739 N N . LYS A 1 93 ? 4.503 -9.149 18.922 1.00 54.47 93 LYS A N 1
ATOM 740 C CA . LYS A 1 93 ? 3.767 -8.028 19.543 1.00 54.47 93 LYS A CA 1
ATOM 741 C C . LYS A 1 93 ? 3.201 -7.063 18.499 1.00 54.47 93 LYS A C 1
ATOM 743 O O . LYS A 1 93 ? 3.455 -5.866 18.489 1.00 54.47 93 LYS A O 1
ATOM 748 N N . SER A 1 94 ? 2.430 -7.601 17.556 1.00 57.91 94 SER A N 1
ATOM 749 C CA . SER A 1 94 ? 2.025 -6.900 16.325 1.00 57.91 94 SER A CA 1
ATOM 750 C C . SER A 1 94 ? 0.927 -5.820 16.452 1.00 57.91 94 SER A C 1
ATOM 752 O O . SER A 1 94 ? 0.292 -5.494 15.446 1.00 57.91 94 SER A O 1
ATOM 754 N N . SER A 1 95 ? 0.712 -5.236 17.638 1.00 64.25 95 SER A N 1
ATOM 755 C CA . SER A 1 95 ? -0.276 -4.162 17.866 1.00 64.25 95 SER A CA 1
ATOM 756 C C . SER A 1 95 ? 0.062 -2.864 17.127 1.00 64.25 95 SER A C 1
ATOM 758 O O . SER A 1 95 ? -0.846 -2.126 16.762 1.00 64.25 95 SER A O 1
ATOM 760 N N . ILE A 1 96 ? 1.338 -2.620 16.823 1.00 71.62 96 ILE A N 1
ATOM 761 C CA . ILE A 1 96 ? 1.821 -1.405 16.137 1.00 71.62 96 ILE A CA 1
ATOM 762 C C . ILE A 1 96 ? 1.089 -1.157 14.815 1.00 71.62 96 ILE A C 1
ATOM 764 O O . ILE A 1 96 ? 0.741 -0.033 14.470 1.00 71.62 96 ILE A O 1
ATOM 768 N N . ILE A 1 97 ? 0.776 -2.224 14.075 1.00 76.25 97 ILE A N 1
ATOM 769 C CA . ILE A 1 97 ? 0.100 -2.099 12.778 1.00 76.25 97 ILE A CA 1
ATOM 770 C C . ILE A 1 97 ? -1.333 -1.566 12.936 1.00 76.25 97 ILE A C 1
ATOM 772 O O . ILE A 1 97 ? -1.889 -1.013 11.993 1.00 76.25 97 ILE A O 1
ATOM 776 N N . GLN A 1 98 ? -1.943 -1.758 14.108 1.00 81.62 98 GLN A N 1
ATOM 777 C CA . GLN A 1 98 ? -3.249 -1.190 14.438 1.00 81.62 98 GLN A CA 1
ATOM 778 C C . GLN A 1 98 ? -3.136 0.253 14.939 1.00 81.62 98 GLN A C 1
ATOM 780 O O . GLN A 1 98 ? -4.099 1.005 14.824 1.00 81.62 98 GLN A O 1
ATOM 785 N N . GLN A 1 99 ? -1.983 0.638 15.486 1.00 83.94 99 GLN A N 1
ATOM 786 C CA . GLN A 1 99 ? -1.772 1.958 16.076 1.00 83.94 99 GLN A CA 1
ATOM 787 C C . GLN A 1 99 ? -1.558 3.032 15.010 1.00 83.94 99 GLN A C 1
ATOM 789 O O . GLN A 1 99 ? -2.120 4.112 15.144 1.00 83.94 99 GLN A O 1
ATOM 794 N N . HIS A 1 100 ? -0.831 2.715 13.936 1.00 90.44 100 HIS A N 1
ATOM 795 C CA . HIS A 1 100 ? -0.526 3.691 12.890 1.00 90.44 100 HIS A CA 1
ATOM 796 C C . HIS A 1 100 ? -1.593 3.788 11.807 1.00 90.44 100 HIS A C 1
ATOM 798 O O . HIS A 1 100 ? -2.325 2.831 11.526 1.00 90.44 100 HIS A O 1
ATOM 804 N N . ASN A 1 101 ? -1.671 4.953 11.178 1.00 95.00 101 ASN A N 1
ATOM 805 C CA . ASN A 1 101 ? -2.656 5.260 10.146 1.00 95.00 101 ASN A CA 1
ATOM 806 C C . ASN A 1 101 ? -2.438 4.496 8.825 1.00 95.00 101 ASN A C 1
ATOM 808 O O . ASN A 1 101 ? -3.408 4.072 8.195 1.00 95.00 101 ASN A O 1
ATOM 812 N N . LEU A 1 102 ? -1.187 4.288 8.404 1.00 96.06 102 LEU A N 1
ATOM 813 C CA . LEU A 1 102 ? -0.836 3.697 7.111 1.00 96.06 102 LEU A CA 1
ATOM 814 C C . LEU A 1 102 ? 0.121 2.514 7.261 1.00 96.06 102 LEU A C 1
ATOM 816 O O . LEU A 1 102 ? 1.053 2.529 8.057 1.00 96.06 102 LEU A O 1
ATOM 820 N N . GLN A 1 103 ? -0.053 1.500 6.413 1.00 95.19 103 GLN A N 1
ATOM 821 C CA . GLN A 1 103 ? 0.980 0.494 6.174 1.00 95.19 103 GLN A CA 1
ATOM 822 C C . GLN A 1 103 ? 1.660 0.772 4.842 1.00 95.19 103 GLN A C 1
ATOM 824 O O . GLN A 1 103 ? 1.007 0.744 3.802 1.00 95.19 103 GLN A O 1
ATOM 829 N N . VAL A 1 104 ? 2.973 0.975 4.860 1.00 96.94 104 VAL A N 1
ATOM 830 C CA . VAL A 1 104 ? 3.760 1.276 3.661 1.00 96.94 104 VAL A CA 1
ATOM 831 C C . VAL A 1 104 ? 4.763 0.155 3.422 1.00 96.94 104 VAL A C 1
ATOM 833 O O . VAL A 1 104 ? 5.544 -0.176 4.311 1.00 96.94 104 VAL A O 1
ATOM 836 N N . ILE A 1 105 ? 4.732 -0.466 2.240 1.00 96.88 105 ILE A N 1
ATOM 837 C CA . ILE A 1 105 ? 5.630 -1.575 1.895 1.00 96.88 105 ILE A CA 1
ATOM 838 C C . ILE A 1 105 ? 6.222 -1.430 0.490 1.00 96.88 105 ILE A C 1
ATOM 840 O O . ILE A 1 105 ? 5.575 -0.941 -0.434 1.00 96.88 105 ILE A O 1
ATOM 844 N N . MET A 1 106 ? 7.439 -1.946 0.315 1.00 97.06 106 MET A N 1
ATOM 845 C CA . MET A 1 106 ? 8.083 -2.148 -0.986 1.00 97.06 106 MET A CA 1
ATOM 846 C C . MET A 1 106 ? 8.517 -3.619 -1.101 1.00 97.06 106 MET A C 1
ATOM 848 O O . MET A 1 106 ? 9.646 -3.969 -0.752 1.00 97.06 106 MET A O 1
ATOM 852 N N . PRO A 1 107 ? 7.617 -4.532 -1.506 1.00 95.88 107 PRO A N 1
ATOM 853 C CA . PRO A 1 107 ? 7.943 -5.948 -1.583 1.00 95.88 107 PRO A CA 1
ATOM 854 C C . PRO A 1 107 ? 8.914 -6.238 -2.736 1.00 95.88 107 PRO A C 1
ATOM 856 O O . PRO A 1 107 ? 8.721 -5.797 -3.867 1.00 95.88 107 PRO A O 1
ATOM 859 N N . SER A 1 108 ? 9.931 -7.055 -2.461 1.00 93.81 108 SER A N 1
ATOM 860 C CA . SER A 1 108 ? 10.919 -7.516 -3.449 1.00 93.81 108 SER A CA 1
ATOM 861 C C . SER A 1 108 ? 10.649 -8.924 -3.991 1.00 93.81 108 SER A C 1
ATOM 863 O O . SER A 1 108 ? 11.302 -9.356 -4.936 1.00 93.81 108 SER A O 1
ATOM 865 N N . THR A 1 109 ? 9.683 -9.648 -3.410 1.00 94.88 109 THR A N 1
ATOM 866 C CA . THR A 1 109 ? 9.303 -11.002 -3.838 1.00 94.88 109 THR A CA 1
ATOM 867 C C . THR A 1 109 ? 7.782 -11.138 -4.007 1.00 94.88 109 THR A C 1
ATOM 869 O O . THR A 1 109 ? 7.015 -10.530 -3.248 1.00 94.88 109 THR A O 1
ATOM 872 N N . PRO A 1 110 ? 7.311 -11.975 -4.951 1.00 96.75 110 PRO A N 1
ATOM 873 C CA . PRO A 1 110 ? 5.896 -12.273 -5.131 1.00 96.75 110 PRO A CA 1
ATOM 874 C C . PRO A 1 110 ? 5.277 -12.892 -3.878 1.00 96.75 110 PRO A C 1
ATOM 876 O O . PRO A 1 110 ? 4.150 -12.555 -3.538 1.00 96.75 110 PRO A O 1
ATOM 879 N N . ALA A 1 111 ? 6.034 -13.710 -3.134 1.00 97.25 111 ALA A N 1
ATOM 880 C CA . ALA A 1 111 ? 5.586 -14.267 -1.860 1.00 97.25 111 ALA A CA 1
ATOM 881 C C . ALA A 1 111 ? 5.237 -13.175 -0.835 1.00 97.25 111 ALA A C 1
ATOM 883 O O . ALA A 1 111 ? 4.192 -13.251 -0.192 1.00 97.25 111 ALA A O 1
ATOM 884 N N . ASN A 1 112 ? 6.051 -12.118 -0.715 1.00 95.69 112 ASN A N 1
ATOM 885 C CA . ASN A 1 112 ? 5.714 -11.004 0.175 1.00 95.69 112 ASN A CA 1
ATOM 886 C C . ASN A 1 112 ? 4.469 -10.243 -0.294 1.00 95.69 112 ASN A C 1
ATOM 888 O O . ASN A 1 112 ? 3.649 -9.872 0.541 1.00 95.69 112 ASN A O 1
ATOM 892 N N . THR A 1 113 ? 4.287 -10.055 -1.604 1.00 96.94 113 THR A N 1
ATOM 893 C CA . THR A 1 113 ? 3.070 -9.423 -2.145 1.00 96.94 113 THR A CA 1
ATOM 894 C C . THR A 1 113 ? 1.831 -10.280 -1.863 1.00 96.94 113 THR A C 1
ATOM 896 O O . THR A 1 113 ? 0.844 -9.775 -1.336 1.00 96.94 113 THR A O 1
ATOM 899 N N . PHE A 1 114 ? 1.904 -11.592 -2.110 1.00 97.50 114 PHE A N 1
ATOM 900 C CA . PHE A 1 114 ? 0.849 -12.561 -1.796 1.00 97.50 114 PHE A CA 1
ATOM 901 C C . PHE A 1 114 ? 0.429 -12.494 -0.325 1.00 97.50 114 PHE A C 1
ATOM 903 O O . PHE A 1 114 ? -0.753 -12.346 -0.012 1.00 97.50 114 PHE A O 1
ATOM 910 N N . HIS A 1 115 ? 1.402 -12.546 0.588 1.00 97.31 115 HIS A N 1
ATOM 911 C CA . HIS A 1 115 ? 1.127 -12.489 2.021 1.00 97.31 115 HIS A CA 1
ATOM 912 C C . HIS A 1 115 ? 0.608 -11.123 2.470 1.00 97.31 115 HIS A C 1
ATOM 914 O O . HIS A 1 115 ? -0.248 -11.064 3.350 1.00 97.31 115 HIS A O 1
ATOM 920 N N . ALA A 1 116 ? 1.086 -10.027 1.874 1.00 96.19 116 ALA A N 1
ATOM 921 C CA . ALA A 1 116 ? 0.599 -8.684 2.176 1.00 96.19 116 ALA A CA 1
ATOM 922 C C . ALA A 1 116 ? -0.880 -8.514 1.798 1.00 96.19 116 ALA A C 1
ATOM 924 O O . ALA A 1 116 ? -1.656 -8.021 2.616 1.00 96.19 116 ALA A O 1
ATOM 925 N N . LEU A 1 117 ? -1.271 -8.979 0.606 1.00 97.38 117 LEU A N 1
ATOM 926 C CA . LEU A 1 117 ? -2.652 -8.918 0.121 1.00 97.38 117 LEU A CA 1
ATOM 927 C C . LEU A 1 117 ? -3.589 -9.797 0.955 1.00 97.38 117 LEU A C 1
ATOM 929 O O . LEU A 1 117 ? -4.618 -9.330 1.432 1.00 97.38 117 LEU A O 1
ATOM 933 N N . ARG A 1 118 ? -3.206 -11.051 1.222 1.00 96.12 118 ARG A N 1
ATOM 934 C CA . ARG A 1 118 ? -3.991 -11.972 2.067 1.00 96.12 118 ARG A CA 1
ATOM 935 C C . ARG A 1 118 ? -4.265 -11.400 3.451 1.00 96.12 118 ARG A C 1
ATOM 937 O O . ARG A 1 118 ? -5.365 -11.514 3.984 1.00 96.12 118 ARG A O 1
ATOM 944 N N . ARG A 1 119 ? -3.254 -10.763 4.032 1.00 92.94 119 ARG A N 1
ATOM 945 C CA . ARG A 1 119 ? -3.328 -10.188 5.370 1.00 92.94 119 ARG A CA 1
ATOM 946 C C . ARG A 1 119 ? -4.306 -9.014 5.473 1.00 92.94 119 ARG A C 1
ATOM 948 O O . ARG A 1 119 ? -4.767 -8.752 6.576 1.00 92.94 119 ARG A O 1
ATOM 955 N N . GLN A 1 120 ? -4.631 -8.332 4.372 1.00 95.06 120 GLN A N 1
ATOM 956 C CA . GLN A 1 120 ? -5.640 -7.265 4.381 1.00 95.06 120 GLN A CA 1
ATOM 957 C C . GLN A 1 120 ? -7.056 -7.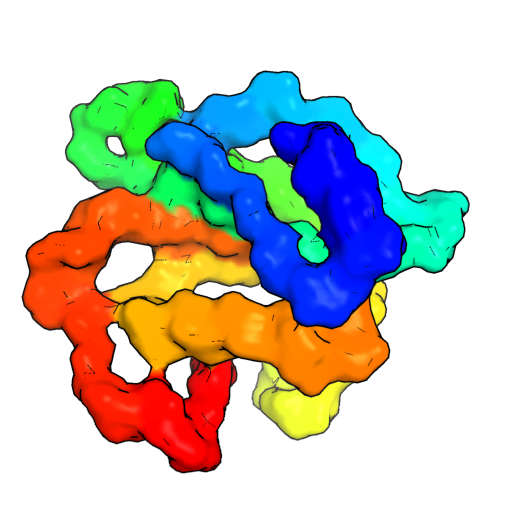779 4.649 1.00 95.06 120 GLN A C 1
ATOM 959 O O . GLN A 1 120 ? -7.847 -7.078 5.270 1.00 95.06 120 GLN A O 1
ATOM 964 N N . VAL A 1 121 ? -7.343 -9.022 4.259 1.00 94.31 121 VAL A N 1
ATOM 965 C CA . VAL A 1 121 ? -8.644 -9.661 4.500 1.00 94.31 121 VAL A CA 1
ATOM 966 C C . VAL A 1 121 ? -8.627 -10.496 5.779 1.00 94.31 121 VAL A C 1
ATOM 968 O O . VAL A 1 121 ? -9.563 -10.437 6.565 1.00 94.31 121 VAL A O 1
ATOM 971 N N . HIS A 1 122 ? -7.550 -11.252 6.026 1.00 92.06 122 HIS A N 1
ATOM 972 C CA . HIS A 1 122 ? -7.480 -12.190 7.156 1.00 92.06 122 HIS A CA 1
ATOM 973 C C . HIS A 1 122 ? -7.374 -11.540 8.542 1.00 92.06 122 HIS A C 1
ATOM 975 O O . HIS A 1 122 ? -7.508 -12.236 9.545 1.00 92.06 122 HIS A O 1
ATOM 981 N N . ARG A 1 123 ? -7.071 -10.244 8.629 1.00 90.56 123 ARG A N 1
ATOM 982 C CA . ARG A 1 123 ? -7.030 -9.534 9.912 1.00 90.56 123 ARG A CA 1
ATOM 983 C C . ARG A 1 123 ? -8.436 -9.171 10.375 1.00 90.56 123 ARG A C 1
ATOM 985 O O . ARG A 1 123 ? -9.307 -8.893 9.564 1.00 90.56 123 ARG A O 1
ATOM 992 N N . GLU A 1 124 ? -8.615 -9.064 11.684 1.00 89.94 124 GLU A N 1
ATOM 993 C CA . GLU A 1 124 ? -9.879 -8.631 12.304 1.00 89.94 124 GLU A CA 1
ATOM 994 C C . GLU A 1 124 ? -10.104 -7.109 12.237 1.00 89.94 124 GLU A C 1
ATOM 996 O O . GLU A 1 124 ? -11.122 -6.603 12.690 1.00 89.94 124 GLU A O 1
ATOM 1001 N N . PHE A 1 125 ? -9.155 -6.366 11.662 1.00 92.00 125 PHE A N 1
ATOM 1002 C CA . PHE A 1 125 ? -9.206 -4.914 11.514 1.00 92.00 125 PHE A CA 1
ATOM 1003 C C . PHE A 1 125 ? -8.851 -4.503 10.083 1.00 92.00 125 PHE A C 1
ATOM 1005 O O . PHE A 1 125 ? -8.310 -5.302 9.306 1.00 92.00 125 PHE A O 1
ATOM 1012 N N . ARG A 1 126 ? -9.130 -3.244 9.733 1.00 94.75 126 ARG A N 1
ATOM 1013 C CA . ARG A 1 126 ? -8.828 -2.681 8.412 1.00 94.75 126 ARG A CA 1
ATOM 1014 C C . ARG A 1 126 ? -7.921 -1.464 8.524 1.00 94.75 126 ARG A C 1
ATOM 1016 O O . ARG A 1 126 ? -8.178 -0.565 9.314 1.00 94.75 126 ARG A O 1
ATOM 1023 N N . LYS A 1 127 ? -6.849 -1.468 7.732 1.00 95.75 127 LYS A N 1
ATOM 1024 C CA . LYS A 1 127 ? -5.879 -0.374 7.627 1.00 95.75 127 LYS A CA 1
ATOM 1025 C C . LYS A 1 127 ? -5.424 -0.240 6.176 1.00 95.75 127 LYS A C 1
ATOM 1027 O O . LYS A 1 127 ? -5.091 -1.277 5.584 1.00 95.75 127 LYS A O 1
ATOM 1032 N N . PRO A 1 128 ? -5.306 0.986 5.638 1.00 97.69 128 PRO A N 1
ATOM 1033 C CA . PRO A 1 128 ? -4.781 1.199 4.300 1.00 97.69 128 PRO A CA 1
ATOM 1034 C C . PRO A 1 128 ? -3.418 0.537 4.095 1.00 97.69 128 PRO A C 1
ATOM 1036 O O . PRO A 1 128 ? -2.571 0.525 4.996 1.00 97.69 128 PRO A O 1
ATOM 1039 N N . LEU A 1 129 ? -3.192 0.021 2.889 1.00 98.06 129 LEU A N 1
ATOM 1040 C CA . LEU A 1 129 ? -1.908 -0.532 2.470 1.00 98.06 129 LEU A CA 1
ATOM 1041 C C . LEU A 1 129 ? -1.401 0.170 1.222 1.00 98.06 129 LEU A C 1
ATOM 1043 O O . LEU A 1 129 ? -1.968 0.009 0.147 1.00 98.06 129 LEU A O 1
ATOM 1047 N N . ILE A 1 130 ? -0.290 0.882 1.351 1.00 98.50 130 ILE A N 1
ATOM 1048 C CA . ILE A 1 130 ? 0.420 1.484 0.231 1.00 98.50 130 ILE A CA 1
ATOM 1049 C C . ILE A 1 130 ? 1.542 0.535 -0.189 1.00 98.50 130 ILE A C 1
ATOM 1051 O O . ILE A 1 130 ? 2.466 0.261 0.580 1.00 98.50 130 ILE A O 1
ATOM 1055 N N . ILE A 1 131 ? 1.448 0.008 -1.408 1.00 98.50 131 ILE A N 1
ATOM 1056 C CA . ILE A 1 131 ? 2.433 -0.902 -1.991 1.00 98.50 131 ILE A CA 1
ATOM 1057 C C . ILE A 1 131 ? 3.171 -0.172 -3.101 1.00 98.50 131 ILE A C 1
ATOM 1059 O O . ILE A 1 131 ? 2.591 0.131 -4.141 1.00 98.50 131 ILE A O 1
ATOM 1063 N N . PHE A 1 132 ? 4.473 0.022 -2.930 1.00 98.38 132 PHE A N 1
ATOM 1064 C CA . PHE A 1 132 ? 5.351 0.390 -4.035 1.00 98.38 132 PHE A CA 1
ATOM 1065 C C . PHE A 1 132 ? 5.647 -0.860 -4.856 1.00 98.38 132 PHE A C 1
ATOM 1067 O O . PHE A 1 132 ? 6.557 -1.631 -4.545 1.00 98.38 132 PHE A O 1
ATOM 1074 N N . SER A 1 133 ? 4.790 -1.109 -5.847 1.00 96.69 133 SER A N 1
ATOM 1075 C CA . SER A 1 133 ? 4.829 -2.319 -6.658 1.00 96.69 133 SER A CA 1
ATOM 1076 C C . SER A 1 133 ? 5.991 -2.263 -7.657 1.00 96.69 133 SER A C 1
ATOM 1078 O O . SER A 1 133 ? 6.352 -1.193 -8.157 1.00 96.69 133 SER A O 1
ATOM 1080 N N . PRO A 1 134 ? 6.630 -3.406 -7.952 1.00 94.31 134 PRO A N 1
ATOM 1081 C CA . PRO A 1 134 ? 7.737 -3.425 -8.892 1.00 94.31 134 PRO A CA 1
ATOM 1082 C C . PRO A 1 134 ? 7.283 -3.224 -10.334 1.00 94.31 134 PRO A C 1
ATOM 1084 O O . PRO A 1 134 ? 6.253 -3.747 -10.744 1.00 94.31 134 PRO A O 1
ATOM 1087 N N . LYS A 1 135 ? 8.140 -2.597 -11.146 1.00 93.56 135 LYS A N 1
ATOM 1088 C CA . LYS A 1 135 ? 8.026 -2.607 -12.616 1.00 93.56 135 LYS A CA 1
ATOM 1089 C C . LYS A 1 135 ? 8.923 -3.679 -13.224 1.00 93.56 135 LYS A C 1
ATOM 1091 O O . LYS A 1 135 ? 8.459 -4.692 -13.742 1.00 93.56 135 LYS A O 1
ATOM 1096 N N . ARG A 1 136 ? 10.241 -3.500 -13.096 1.00 91.19 136 ARG A N 1
ATOM 1097 C CA . ARG A 1 136 ? 11.240 -4.418 -13.657 1.00 91.19 136 ARG A CA 1
ATOM 1098 C C . ARG A 1 136 ? 11.209 -5.807 -13.015 1.00 91.19 136 ARG A C 1
ATOM 1100 O O . ARG A 1 136 ? 11.338 -6.803 -13.730 1.00 91.19 136 ARG A O 1
ATOM 1107 N N . MET A 1 137 ? 10.989 -5.898 -11.696 1.00 92.44 137 MET A N 1
ATOM 1108 C CA . MET A 1 137 ? 11.017 -7.190 -10.989 1.00 92.44 137 MET A CA 1
ATOM 1109 C C . MET A 1 137 ? 9.893 -8.142 -11.416 1.00 92.44 137 MET A C 1
ATOM 1111 O O . MET A 1 137 ? 10.057 -9.346 -11.253 1.00 92.44 137 MET A O 1
ATOM 1115 N N . LEU A 1 138 ? 8.825 -7.650 -12.062 1.00 92.88 138 LEU A N 1
ATOM 1116 C CA . LEU A 1 138 ? 7.744 -8.491 -12.597 1.00 92.88 138 LEU A CA 1
ATOM 1117 C C . LEU A 1 138 ? 8.240 -9.563 -13.581 1.00 92.88 138 LEU A C 1
ATOM 1119 O O . LEU A 1 138 ? 7.584 -10.584 -13.760 1.00 92.88 138 LEU A O 1
ATOM 1123 N N . LYS A 1 139 ? 9.392 -9.338 -14.228 1.00 92.94 139 LYS A N 1
ATOM 1124 C CA . LYS A 1 139 ? 9.979 -10.257 -15.218 1.00 92.94 139 LYS A CA 1
ATOM 1125 C C . LYS A 1 139 ? 11.374 -10.758 -14.827 1.00 92.94 139 LYS A C 1
ATOM 1127 O O . LYS A 1 139 ? 12.019 -11.459 -15.606 1.00 92.94 139 LYS A O 1
ATOM 1132 N N . MET A 1 140 ? 11.877 -10.400 -13.642 1.00 94.44 140 MET A N 1
ATOM 1133 C CA . MET A 1 140 ? 13.218 -10.795 -13.204 1.00 94.44 140 MET A CA 1
ATOM 1134 C C . MET A 1 140 ? 13.212 -12.214 -12.640 1.00 94.44 140 MET A C 1
ATOM 1136 O O . MET A 1 140 ? 12.515 -12.499 -11.673 1.00 94.44 140 MET A O 1
ATOM 1140 N N . ARG A 1 141 ? 14.077 -13.090 -13.172 1.00 93.50 141 ARG A N 1
ATOM 1141 C CA . ARG A 1 141 ? 14.221 -14.461 -12.648 1.00 93.50 141 ARG A CA 1
ATOM 1142 C C . ARG A 1 141 ? 14.632 -14.493 -11.174 1.00 93.50 141 ARG A C 1
ATOM 1144 O O . ARG A 1 141 ? 14.141 -15.323 -10.422 1.00 93.50 141 ARG A O 1
ATOM 1151 N N . ALA A 1 142 ? 15.482 -13.553 -10.763 1.00 94.19 142 ALA A N 1
ATOM 1152 C CA . ALA A 1 142 ? 15.916 -13.406 -9.375 1.00 94.19 142 ALA A CA 1
ATOM 1153 C C . ALA A 1 142 ? 14.782 -13.005 -8.412 1.00 94.19 142 ALA A C 1
ATOM 1155 O O . ALA A 1 142 ? 14.922 -13.187 -7.209 1.00 94.19 142 ALA A O 1
ATOM 1156 N N . ALA A 1 143 ? 13.671 -12.473 -8.929 1.00 93.56 143 ALA A N 1
ATOM 1157 C CA . ALA A 1 143 ? 12.513 -12.073 -8.140 1.00 93.56 143 ALA A CA 1
ATOM 1158 C C . ALA A 1 143 ? 11.410 -13.146 -8.125 1.00 93.56 143 ALA A C 1
ATOM 1160 O O . ALA A 1 143 ? 10.305 -12.860 -7.693 1.00 93.56 143 ALA A O 1
ATOM 1161 N N . MET A 1 144 ? 11.650 -14.371 -8.602 1.00 94.56 144 MET A N 1
ATOM 1162 C CA . MET A 1 144 ? 10.651 -15.443 -8.498 1.00 94.56 144 MET A CA 1
ATOM 1163 C C . MET A 1 144 ? 10.548 -15.987 -7.064 1.00 94.56 144 MET A C 1
ATOM 1165 O O . MET A 1 144 ? 11.484 -15.883 -6.273 1.00 94.56 144 MET A O 1
ATOM 1169 N N . CYS A 1 145 ? 9.417 -16.614 -6.739 1.00 96.00 145 CYS A N 1
ATOM 1170 C CA . CYS A 1 145 ? 9.237 -17.383 -5.507 1.00 96.00 145 CYS A CA 1
ATOM 1171 C C . CYS A 1 145 ? 8.830 -18.829 -5.820 1.00 96.00 145 CYS A C 1
ATOM 1173 O O . CYS A 1 145 ? 8.301 -19.117 -6.893 1.00 96.00 145 CYS A O 1
ATOM 1175 N N . THR A 1 146 ? 9.047 -19.740 -4.875 1.00 96.56 146 THR A N 1
ATOM 1176 C CA . THR A 1 146 ? 8.553 -21.121 -4.959 1.00 96.56 146 THR A CA 1
ATOM 1177 C C . THR A 1 146 ? 7.168 -21.242 -4.324 1.00 96.56 146 THR A C 1
ATOM 1179 O O . THR A 1 146 ? 6.808 -20.455 -3.449 1.00 96.56 146 THR A O 1
ATOM 1182 N N . LEU A 1 147 ? 6.396 -22.264 -4.710 1.00 96.44 147 LEU A N 1
ATOM 1183 C CA . LEU A 1 147 ? 5.088 -22.540 -4.094 1.00 96.44 147 LEU A CA 1
ATOM 1184 C C . LEU A 1 147 ? 5.195 -22.805 -2.586 1.00 96.44 147 LEU A C 1
ATOM 1186 O O . LEU A 1 147 ? 4.331 -22.383 -1.825 1.00 96.44 147 LEU A O 1
ATOM 1190 N N . ASN A 1 148 ? 6.305 -23.393 -2.131 1.00 97.00 148 ASN A N 1
ATOM 1191 C CA . ASN A 1 148 ? 6.561 -23.614 -0.706 1.00 97.00 148 ASN A CA 1
ATOM 1192 C C . ASN A 1 148 ? 6.568 -22.315 0.111 1.00 97.00 148 ASN A C 1
ATOM 1194 O O . ASN A 1 148 ? 6.288 -22.354 1.302 1.00 97.00 148 ASN A O 1
ATOM 1198 N N . GLN A 1 149 ? 6.861 -21.165 -0.508 1.00 95.94 149 GLN A N 1
ATOM 1199 C CA . GLN A 1 149 ? 6.826 -19.857 0.155 1.00 95.94 149 GLN A CA 1
ATOM 1200 C C . GLN A 1 149 ? 5.405 -19.279 0.287 1.00 95.94 149 GLN A C 1
ATOM 1202 O O . GLN A 1 149 ? 5.240 -18.238 0.924 1.00 95.94 149 GLN A O 1
ATOM 1207 N N . LEU A 1 150 ? 4.405 -19.937 -0.308 1.00 97.19 150 LEU A N 1
ATOM 1208 C CA . LEU A 1 150 ? 2.985 -19.576 -0.266 1.00 97.1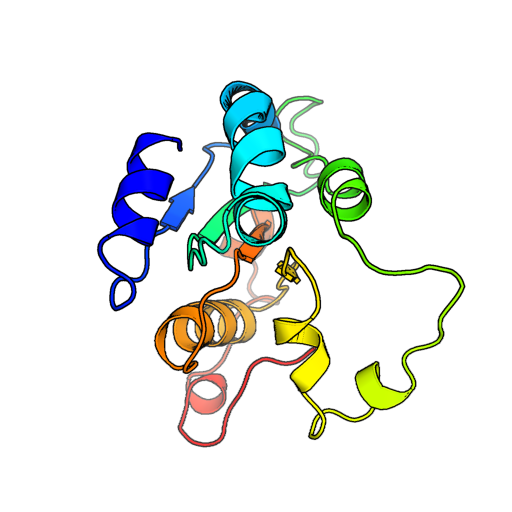9 150 LEU A CA 1
ATOM 1209 C C . LEU A 1 150 ? 2.146 -20.572 0.556 1.00 97.19 150 LEU A C 1
ATOM 1211 O O . LEU A 1 150 ? 0.970 -20.311 0.802 1.00 97.19 150 LEU A O 1
ATOM 1215 N N . ASN A 1 151 ? 2.740 -21.699 0.965 1.00 96.38 151 ASN A N 1
ATOM 1216 C CA . ASN A 1 151 ? 2.070 -22.770 1.705 1.00 96.38 151 ASN A CA 1
ATOM 1217 C C . ASN A 1 151 ? 1.653 -22.348 3.124 1.00 96.38 151 ASN A C 1
ATOM 1219 O O . ASN A 1 151 ? 2.054 -21.303 3.645 1.00 96.38 151 ASN A O 1
ATOM 1223 N N . GLU A 1 152 ? 0.864 -23.203 3.772 1.00 93.81 152 GLU A N 1
ATOM 1224 C CA . GLU A 1 152 ? 0.479 -23.060 5.177 1.00 93.81 152 GLU A CA 1
ATOM 1225 C C . GLU A 1 152 ? 1.696 -22.861 6.096 1.00 93.81 152 GLU A C 1
ATOM 1227 O O . GLU A 1 152 ? 2.790 -23.370 5.850 1.00 93.81 152 GLU A O 1
ATOM 1232 N N . GLY A 1 153 ? 1.522 -22.055 7.145 1.00 91.88 153 GLY A N 1
ATOM 1233 C CA . GLY A 1 153 ? 2.598 -21.684 8.071 1.00 91.88 153 GLY A CA 1
ATOM 1234 C C . GLY A 1 153 ? 3.558 -20.605 7.553 1.00 91.88 153 GLY A C 1
ATOM 1235 O O . GLY A 1 153 ? 4.326 -20.042 8.338 1.00 91.88 153 GLY A O 1
ATOM 1236 N N . THR A 1 154 ? 3.507 -20.248 6.264 1.00 95.00 154 THR A N 1
ATOM 1237 C CA . THR A 1 154 ? 4.259 -19.099 5.738 1.00 95.00 154 THR A CA 1
ATOM 1238 C C . THR A 1 154 ? 3.525 -17.779 5.985 1.00 95.00 154 THR A C 1
ATOM 1240 O O . THR A 1 154 ? 2.307 -17.738 6.154 1.00 95.00 154 THR A O 1
ATOM 1243 N N . ARG A 1 155 ? 4.281 -16.677 6.060 1.00 92.38 155 ARG A N 1
ATOM 1244 C CA . ARG A 1 155 ? 3.756 -15.346 6.389 1.00 92.38 155 ARG A CA 1
ATOM 1245 C C . ARG A 1 155 ? 4.562 -14.237 5.727 1.00 92.38 155 ARG A C 1
ATOM 1247 O O . ARG A 1 155 ? 5.690 -14.456 5.282 1.00 92.38 155 ARG A O 1
ATOM 1254 N N . PHE A 1 156 ? 4.002 -13.028 5.749 1.00 91.94 156 PHE A N 1
ATOM 1255 C CA . PHE A 1 156 ? 4.691 -11.807 5.332 1.00 91.94 156 PHE A CA 1
ATOM 1256 C C . PHE A 1 156 ? 5.994 -11.617 6.120 1.00 91.94 156 PHE A C 1
ATOM 1258 O O . PHE A 1 156 ? 5.980 -11.675 7.353 1.00 91.94 156 PHE A O 1
ATOM 1265 N N . ARG A 1 157 ? 7.097 -11.358 5.412 1.00 88.56 157 ARG A N 1
ATOM 1266 C CA . ARG A 1 157 ? 8.402 -11.048 6.007 1.00 88.56 157 ARG A CA 1
ATOM 1267 C C . ARG A 1 157 ? 8.598 -9.534 6.033 1.00 88.56 157 ARG A C 1
ATOM 1269 O O . ARG A 1 157 ? 8.546 -8.916 4.969 1.00 88.56 157 ARG A O 1
ATOM 1276 N N . ARG A 1 158 ? 8.750 -8.986 7.242 1.00 77.94 158 ARG A N 1
ATOM 1277 C CA . ARG A 1 158 ? 9.063 -7.573 7.496 1.00 77.94 158 ARG A CA 1
ATOM 1278 C C . ARG A 1 158 ? 10.548 -7.325 7.292 1.00 77.94 158 ARG A C 1
ATOM 1280 O O . ARG A 1 158 ? 11.315 -8.272 7.579 1.00 77.94 158 ARG A O 1
#